Protein AF-U5S101-F1 (afdb_monomer_lite)

Foldseek 3Di:
DCCQLCVQQPLSFWDPDPFFAQDAQAAPVDNVDGDPPDDHPDRGRHTNVVSSVVVCVVVVGDCRSVVRDD

pLDDT: mean 92.83, std 4.28, range [73.5, 97.06]

Structure (mmCIF, N/CA/C/O backbone):
data_AF-U5S101-F1
#
_entry.id   AF-U5S101-F1
#
loop_
_atom_site.group_PDB
_atom_site.id
_atom_site.type_symbol
_atom_site.label_atom_id
_atom_site.label_alt_id
_atom_site.label_comp_id
_atom_site.label_asym_id
_atom_site.label_entity_id
_atom_site.label_seq_id
_atom_site.pdbx_PDB_ins_code
_atom_site.Cartn_x
_atom_site.Cartn_y
_atom_site.Cartn_z
_atom_site.occupancy
_atom_site.B_iso_or_equiv
_atom_site.auth_seq_id
_atom_site.auth_comp_id
_atom_site.auth_asym_id
_atom_site.auth_atom_id
_atom_site.pdbx_PDB_model_num
ATOM 1 N N . THR A 1 1 ? -7.260 -9.065 11.291 1.00 73.50 1 THR A N 1
ATOM 2 C CA . THR A 1 1 ? -6.064 -9.684 11.915 1.00 73.50 1 THR A CA 1
ATOM 3 C C . THR A 1 1 ? -5.088 -10.329 10.923 1.00 73.50 1 THR A C 1
ATOM 5 O O . THR A 1 1 ? -3.937 -10.487 11.298 1.00 73.50 1 THR A O 1
ATOM 8 N N . CYS A 1 2 ? -5.493 -10.680 9.687 1.00 92.00 2 CYS A N 1
ATOM 9 C CA . CYS A 1 2 ? -4.705 -11.490 8.735 1.00 92.00 2 CYS A CA 1
ATOM 10 C C . CYS A 1 2 ? -3.409 -10.841 8.190 1.00 92.00 2 CYS A C 1
ATOM 12 O O . CYS A 1 2 ? -2.356 -11.444 8.320 1.00 92.00 2 CYS A O 1
ATOM 14 N N . ARG A 1 3 ? -3.462 -9.641 7.586 1.00 94.56 3 ARG A N 1
ATOM 15 C CA . ARG A 1 3 ? -2.297 -8.885 7.040 1.00 94.56 3 ARG A CA 1
ATOM 16 C C . ARG A 1 3 ? -1.441 -9.570 5.963 1.00 94.56 3 ARG A C 1
ATOM 18 O O . ARG A 1 3 ? -0.508 -8.950 5.464 1.00 94.56 3 ARG A O 1
ATOM 25 N N . LYS A 1 4 ? -1.814 -10.760 5.489 1.00 96.38 4 LYS A N 1
ATOM 26 C CA . LYS A 1 4 ? -1.099 -11.487 4.421 1.00 96.38 4 LYS A CA 1
ATOM 27 C C . LYS A 1 4 ? -0.834 -10.664 3.158 1.00 96.38 4 LYS A C 1
ATOM 29 O O . LYS A 1 4 ? 0.224 -10.782 2.549 1.00 96.38 4 LYS A O 1
ATOM 34 N N . CYS A 1 5 ? -1.778 -9.817 2.745 1.00 97.06 5 CYS A N 1
ATOM 35 C CA . CYS A 1 5 ? -1.579 -8.947 1.586 1.00 97.06 5 CYS A CA 1
ATOM 36 C C . CYS A 1 5 ? -0.506 -7.871 1.831 1.00 97.06 5 CYS A C 1
ATOM 38 O O . CYS A 1 5 ? 0.229 -7.551 0.897 1.00 97.06 5 CYS A O 1
ATOM 40 N N . ALA A 1 6 ? -0.383 -7.361 3.061 1.00 97.00 6 ALA A N 1
ATOM 41 C CA . ALA A 1 6 ? 0.666 -6.428 3.465 1.00 97.00 6 ALA A CA 1
ATOM 42 C C . ALA A 1 6 ? 2.035 -7.119 3.537 1.00 97.00 6 ALA A C 1
ATOM 44 O O . ALA A 1 6 ? 2.998 -6.625 2.955 1.00 97.00 6 ALA A O 1
ATOM 45 N N . GLU A 1 7 ? 2.094 -8.318 4.122 1.00 96.56 7 GLU A N 1
ATOM 46 C CA . GLU A 1 7 ? 3.302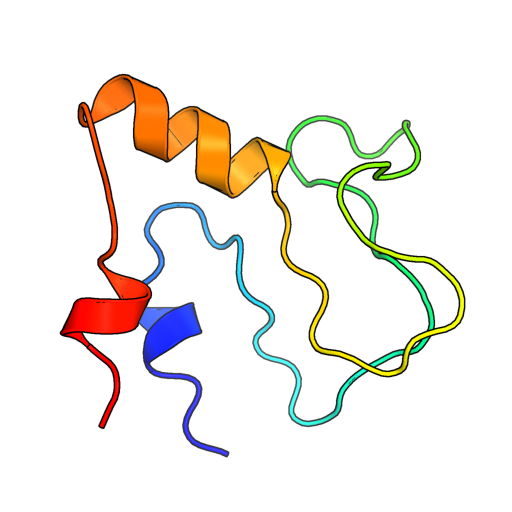 -9.160 4.165 1.00 96.56 7 GLU A CA 1
ATOM 47 C C . GLU A 1 7 ? 3.820 -9.505 2.761 1.00 96.56 7 GLU A C 1
ATOM 49 O O . GLU A 1 7 ? 5.018 -9.448 2.491 1.00 96.56 7 GLU A O 1
ATOM 54 N N . ALA A 1 8 ? 2.917 -9.830 1.833 1.00 96.31 8 ALA A N 1
ATOM 55 C CA . ALA A 1 8 ? 3.280 -10.184 0.466 1.00 96.31 8 ALA A CA 1
ATOM 56 C C . ALA A 1 8 ? 3.643 -8.975 -0.414 1.00 96.31 8 ALA A C 1
ATOM 58 O O . ALA A 1 8 ? 4.206 -9.169 -1.501 1.00 96.31 8 ALA A O 1
ATOM 59 N N . CYS A 1 9 ? 3.306 -7.751 0.011 1.00 96.81 9 CYS A N 1
ATOM 60 C CA . CYS A 1 9 ? 3.459 -6.540 -0.786 1.00 96.81 9 CYS A CA 1
ATOM 61 C C . CYS A 1 9 ? 4.947 -6.178 -0.966 1.00 96.81 9 CYS A C 1
ATOM 63 O O . CYS A 1 9 ? 5.604 -5.762 -0.011 1.00 96.81 9 CYS A O 1
ATOM 65 N N . PRO A 1 10 ? 5.504 -6.261 -2.189 1.00 94.56 10 PRO A N 1
ATOM 66 C CA . PRO A 1 10 ? 6.927 -6.000 -2.418 1.00 94.56 10 PRO A CA 1
ATOM 67 C C . PRO A 1 10 ? 7.322 -4.529 -2.226 1.00 94.56 10 PRO A C 1
ATOM 69 O O . PRO A 1 10 ? 8.495 -4.246 -2.022 1.00 94.56 10 PRO A O 1
ATOM 72 N N . SER A 1 11 ? 6.365 -3.602 -2.319 1.00 94.94 11 SER A N 1
ATOM 73 C CA . SER A 1 11 ? 6.581 -2.164 -2.131 1.00 94.94 11 SER A CA 1
ATOM 74 C C . SER A 1 11 ? 6.137 -1.662 -0.759 1.00 94.94 11 SER A C 1
ATOM 76 O O . SER A 1 11 ? 6.152 -0.458 -0.539 1.00 94.94 11 SER A O 1
ATOM 78 N N . GLN A 1 12 ? 5.690 -2.558 0.133 1.00 95.06 12 GLN A N 1
ATOM 79 C CA . GLN A 1 12 ? 5.180 -2.207 1.466 1.00 95.06 12 GLN A CA 1
ATOM 80 C C . GLN A 1 12 ? 4.086 -1.118 1.427 1.00 95.06 12 GLN A C 1
ATOM 82 O O . GLN A 1 12 ? 3.959 -0.299 2.327 1.00 95.06 12 GLN A O 1
ATOM 87 N N . ALA A 1 13 ? 3.269 -1.122 0.368 1.00 96.00 13 ALA A N 1
ATOM 88 C CA . ALA A 1 13 ? 2.258 -0.095 0.112 1.00 96.00 13 ALA A CA 1
ATOM 89 C C . ALA A 1 13 ? 0.919 -0.323 0.841 1.00 96.00 13 ALA A C 1
ATOM 91 O O . ALA A 1 13 ? -0.028 0.442 0.650 1.00 96.00 13 ALA A O 1
ATOM 92 N N . ILE A 1 14 ? 0.806 -1.395 1.626 1.00 96.62 14 ILE A N 1
ATOM 93 C CA . ILE A 1 14 ? -0.414 -1.793 2.333 1.00 96.62 14 ILE A CA 1
ATOM 94 C C . ILE A 1 14 ? -0.115 -1.762 3.831 1.00 96.62 14 ILE A C 1
ATOM 96 O O . ILE A 1 14 ? 0.894 -2.315 4.265 1.00 96.62 14 ILE A O 1
ATOM 100 N N . SER A 1 15 ? -0.995 -1.125 4.606 1.00 95.31 15 SER A N 1
ATOM 101 C CA . SER A 1 15 ? -0.831 -0.981 6.055 1.00 95.31 15 SER A CA 1
ATOM 102 C C . SER A 1 15 ? -0.857 -2.332 6.797 1.00 95.31 15 SER A C 1
ATOM 104 O O . SER A 1 15 ? -1.594 -3.254 6.436 1.00 95.31 15 SER A O 1
ATOM 106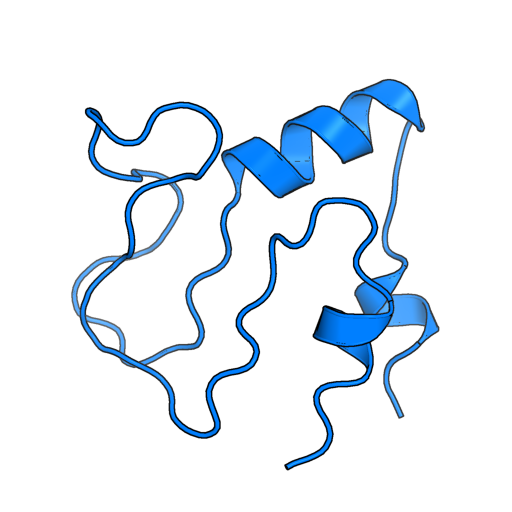 N N . PHE A 1 16 ? -0.061 -2.418 7.868 1.00 95.88 16 PHE A N 1
ATOM 107 C CA . PHE A 1 16 ? -0.060 -3.504 8.857 1.00 95.88 16 PHE A CA 1
ATOM 108 C C . PHE A 1 16 ? -0.942 -3.201 10.080 1.00 95.88 16 PHE A C 1
ATOM 110 O O . PHE A 1 16 ? -1.001 -4.003 11.021 1.00 95.88 16 PHE A O 1
ATOM 117 N N . ASP A 1 17 ? -1.630 -2.063 10.084 1.00 95.00 17 ASP A N 1
ATOM 118 C CA . ASP A 1 17 ? -2.492 -1.667 11.187 1.00 95.00 17 ASP A CA 1
ATOM 119 C C . ASP A 1 17 ? -3.650 -2.654 11.344 1.00 95.00 17 ASP A C 1
ATOM 121 O O . ASP A 1 17 ? -4.126 -3.287 10.397 1.00 95.00 17 ASP A O 1
ATOM 125 N N . SER A 1 18 ? -4.104 -2.822 12.582 1.00 94.06 18 SER A N 1
ATOM 126 C CA . SER A 1 18 ? -5.277 -3.646 12.873 1.00 94.06 18 SER A CA 1
ATOM 127 C C . SER A 1 18 ? -6.591 -2.936 12.561 1.00 94.06 18 SER A C 1
ATOM 129 O O . SER A 1 18 ? -7.593 -3.616 12.363 1.00 94.06 18 SER A O 1
ATOM 131 N N . GLU A 1 19 ? -6.578 -1.604 12.495 1.00 94.94 19 GLU A N 1
ATOM 132 C CA . GLU A 1 19 ? -7.759 -0.756 12.350 1.00 94.94 19 GLU A CA 1
ATOM 133 C C . GLU A 1 19 ? -7.586 0.242 11.195 1.00 94.94 19 GLU A C 1
ATOM 135 O O . GLU A 1 19 ? -6.482 0.746 10.986 1.00 94.94 19 GLU A O 1
ATOM 140 N N . PRO A 1 20 ? -8.659 0.558 10.450 1.00 95.38 20 PRO A N 1
ATOM 141 C CA . PRO A 1 20 ? -8.615 1.581 9.416 1.00 95.38 20 PRO A CA 1
ATOM 142 C C . PRO A 1 20 ? -8.551 2.982 10.034 1.00 95.38 20 PRO A C 1
ATOM 144 O O . PRO A 1 20 ? -9.033 3.214 11.148 1.00 95.38 20 PRO A O 1
ATOM 147 N N . THR A 1 21 ? -8.044 3.945 9.271 1.00 95.38 21 THR A N 1
ATOM 148 C CA . THR A 1 21 ? -7.918 5.346 9.692 1.00 95.38 21 THR A CA 1
ATOM 149 C C . THR A 1 21 ? -8.728 6.266 8.779 1.00 95.38 21 THR A C 1
ATOM 151 O O . THR A 1 21 ? -9.107 5.880 7.675 1.00 95.38 21 THR A O 1
ATOM 154 N N . TRP A 1 22 ? -9.047 7.463 9.271 1.00 95.62 22 TRP A N 1
ATOM 155 C CA . TRP A 1 22 ? -9.611 8.556 8.471 1.00 95.62 22 TRP A CA 1
ATOM 156 C C . TRP A 1 22 ? -8.524 9.394 7.793 1.00 95.62 22 TRP A C 1
ATOM 158 O O . TRP A 1 22 ? -8.792 10.060 6.791 1.00 95.62 22 TRP A O 1
ATOM 168 N N . ASP A 1 23 ? -7.323 9.380 8.372 1.00 93.31 23 ASP A N 1
ATOM 169 C CA . ASP A 1 23 ? -6.205 10.212 7.960 1.00 93.31 23 ASP A CA 1
ATOM 170 C C . ASP A 1 23 ? -5.417 9.509 6.862 1.00 93.31 23 ASP A C 1
ATOM 172 O O . ASP A 1 23 ? -4.932 8.391 7.040 1.00 93.31 23 ASP A O 1
ATOM 176 N N . ILE A 1 24 ? -5.261 10.173 5.719 1.00 93.44 24 ILE A N 1
ATOM 177 C CA . ILE A 1 24 ? -4.472 9.641 4.611 1.00 93.44 24 ILE A CA 1
ATOM 178 C C . ILE A 1 24 ? -2.985 9.809 4.961 1.00 93.44 24 ILE A C 1
ATOM 180 O O . ILE A 1 24 ? -2.521 10.949 5.050 1.00 93.44 24 ILE A O 1
ATOM 184 N N . PRO A 1 25 ? -2.218 8.716 5.130 1.00 92.12 25 PRO A N 1
ATOM 185 C CA . PRO A 1 25 ? -0.803 8.816 5.442 1.00 92.12 25 PRO A CA 1
ATOM 186 C C . PRO A 1 25 ? -0.014 9.386 4.251 1.00 92.12 25 PRO A C 1
ATOM 188 O O . PRO A 1 25 ? -0.402 9.199 3.085 1.00 92.12 25 PRO A O 1
ATOM 191 N N . PRO A 1 26 ? 1.109 10.075 4.515 1.00 92.31 26 PRO A N 1
ATOM 192 C CA . PRO A 1 26 ? 2.016 10.498 3.459 1.00 92.31 26 PRO A CA 1
ATOM 193 C C . PRO A 1 26 ? 2.609 9.277 2.746 1.00 92.31 26 PRO A C 1
ATOM 195 O O . PRO A 1 26 ? 2.781 8.210 3.338 1.00 92.31 26 PRO A O 1
ATOM 198 N N . SER A 1 27 ? 2.926 9.436 1.464 1.00 93.25 27 SER A N 1
ATOM 199 C CA . SER A 1 27 ? 3.591 8.389 0.691 1.00 93.25 27 SER A CA 1
ATOM 200 C C . SER A 1 27 ? 5.047 8.244 1.128 1.00 93.25 27 SER A C 1
ATOM 202 O O . SER A 1 27 ? 5.743 9.231 1.354 1.00 93.25 27 SER A O 1
ATOM 204 N N . SER A 1 28 ? 5.539 7.010 1.161 1.00 92.25 28 SER A N 1
ATOM 205 C CA . SER A 1 28 ? 6.958 6.697 1.347 1.00 92.25 28 SER A CA 1
ATOM 206 C C . SER A 1 28 ? 7.844 7.201 0.200 1.00 92.25 28 SER A C 1
ATOM 208 O O . SER A 1 28 ? 9.044 7.379 0.397 1.00 92.25 28 SER A O 1
ATOM 210 N N . VAL A 1 29 ? 7.272 7.460 -0.984 1.00 91.94 29 VAL A N 1
ATOM 211 C CA . VAL A 1 29 ? 8.002 7.983 -2.153 1.00 91.94 29 VAL A CA 1
ATOM 212 C C . VAL A 1 29 ? 8.313 9.474 -2.008 1.00 91.94 29 VAL A C 1
ATOM 214 O O . VAL A 1 29 ? 9.384 9.918 -2.412 1.00 91.94 29 VAL A O 1
ATOM 217 N N . ASP A 1 30 ? 7.387 10.249 -1.443 1.00 92.00 30 ASP A N 1
ATOM 218 C CA . ASP A 1 30 ? 7.563 11.682 -1.185 1.00 92.00 30 ASP A CA 1
ATOM 219 C C . ASP A 1 30 ? 6.774 12.085 0.074 1.00 92.00 30 ASP A C 1
ATOM 221 O O . ASP A 1 30 ? 5.617 12.508 -0.026 1.00 92.00 30 ASP A O 1
ATOM 225 N N . PRO A 1 31 ? 7.383 11.955 1.269 1.00 90.44 31 PRO A N 1
ATOM 226 C CA . PRO A 1 31 ? 6.693 12.212 2.532 1.00 90.44 31 PRO A CA 1
ATOM 227 C C . PRO A 1 31 ? 6.294 13.676 2.750 1.00 90.44 31 PRO A C 1
ATOM 229 O O . PRO A 1 31 ? 5.462 13.964 3.607 1.00 90.44 31 PRO A O 1
ATOM 232 N N . ALA A 1 32 ? 6.894 14.610 2.002 1.00 90.25 32 ALA A N 1
ATOM 233 C CA . ALA A 1 32 ? 6.611 16.037 2.118 1.00 90.25 32 ALA A CA 1
ATOM 234 C C . ALA A 1 32 ? 5.319 16.444 1.391 1.00 90.25 32 ALA A C 1
ATOM 236 O O . ALA A 1 32 ? 4.800 17.538 1.621 1.00 90.25 32 ALA A O 1
ATOM 237 N N . LYS A 1 33 ? 4.794 15.584 0.508 1.00 84.75 33 LYS A N 1
ATOM 238 C CA . LYS A 1 33 ? 3.567 15.843 -0.245 1.00 84.75 33 LYS A CA 1
ATOM 239 C C . LYS A 1 33 ? 2.400 15.044 0.311 1.00 84.75 33 LYS A C 1
ATOM 241 O O . LYS A 1 33 ? 2.507 13.861 0.621 1.00 84.75 33 LYS A O 1
ATOM 246 N N . ALA A 1 34 ? 1.241 15.695 0.360 1.00 80.94 34 ALA A N 1
ATOM 247 C CA . ALA A 1 34 ? -0.006 15.014 0.662 1.00 80.94 34 ALA A CA 1
ATOM 248 C C . ALA A 1 34 ? -0.310 13.958 -0.414 1.00 80.94 34 ALA A C 1
ATOM 250 O O . ALA A 1 34 ? -0.239 14.232 -1.615 1.00 80.94 34 ALA A O 1
ATOM 251 N N . THR A 1 35 ? -0.682 12.754 0.016 1.00 81.75 35 THR A N 1
ATOM 252 C CA . THR A 1 35 ? -1.090 11.678 -0.890 1.00 81.75 35 THR A CA 1
ATOM 253 C C . THR A 1 35 ? -2.459 12.001 -1.493 1.00 81.75 35 THR A C 1
ATOM 255 O O . THR A 1 35 ? -3.466 12.021 -0.792 1.00 81.75 35 THR A O 1
ATOM 258 N N . LEU A 1 36 ? -2.514 12.222 -2.810 1.00 85.12 36 LEU A N 1
ATOM 259 C CA . LEU A 1 36 ? -3.747 12.596 -3.527 1.00 85.12 36 LEU A CA 1
ATOM 260 C C . LEU A 1 36 ? -4.552 11.397 -4.052 1.00 85.12 36 LEU A C 1
ATOM 262 O O . LEU A 1 36 ? -5.670 11.548 -4.534 1.00 85.12 36 LEU A O 1
ATOM 266 N N . TYR A 1 37 ? -3.984 10.195 -3.979 1.00 86.81 37 TYR A N 1
ATOM 267 C CA . TYR A 1 37 ? -4.514 8.989 -4.626 1.00 86.81 37 TYR A CA 1
ATOM 268 C C . TYR A 1 37 ? -5.387 8.138 -3.701 1.00 86.81 37 TYR A C 1
ATOM 270 O O . TYR A 1 37 ? -5.496 6.924 -3.866 1.00 86.81 37 TYR A O 1
ATOM 278 N N . SER A 1 38 ? -5.987 8.788 -2.711 1.00 90.44 38 SER A N 1
ATOM 279 C CA . SER A 1 38 ? -6.950 8.212 -1.789 1.00 90.44 38 SER A CA 1
ATOM 280 C C . SER A 1 38 ? -8.062 9.227 -1.538 1.00 90.44 38 SER A C 1
ATOM 282 O O . SER A 1 38 ? -7.835 10.430 -1.617 1.00 90.44 38 SER A O 1
ATOM 284 N N . THR A 1 39 ? -9.280 8.760 -1.261 1.00 91.75 39 THR A N 1
ATOM 285 C CA . THR A 1 39 ? -10.426 9.645 -1.018 1.00 91.75 39 THR A CA 1
ATOM 286 C C . THR A 1 39 ? -10.424 10.152 0.429 1.00 91.75 39 THR A C 1
ATOM 288 O O . THR A 1 39 ? -10.531 9.322 1.337 1.00 91.75 39 THR A O 1
ATOM 291 N N . PRO A 1 40 ? -10.365 11.477 0.670 1.00 91.94 40 PRO A N 1
ATOM 292 C CA . PRO A 1 40 ? -10.500 12.040 2.013 1.00 91.94 40 PRO A CA 1
ATOM 293 C C . PRO A 1 40 ? -11.878 11.755 2.621 1.00 91.94 40 PRO A C 1
ATOM 295 O O . PRO A 1 40 ? -12.866 11.601 1.901 1.00 91.94 40 PRO A O 1
ATOM 298 N N . GLY A 1 41 ? -11.953 11.706 3.954 1.00 93.56 41 GLY A N 1
ATOM 299 C CA . GLY A 1 41 ? -13.220 11.534 4.675 1.00 93.56 41 GLY A CA 1
ATOM 300 C C . GLY A 1 41 ? -13.787 10.111 4.646 1.00 93.56 41 GLY A C 1
ATOM 301 O O . GLY A 1 41 ? -14.969 9.920 4.922 1.00 93.56 41 GLY A O 1
ATOM 302 N N . LYS A 1 42 ? -12.971 9.101 4.318 1.00 95.00 42 LYS A N 1
ATOM 303 C CA . LYS A 1 42 ? -13.357 7.684 4.381 1.00 95.00 42 LYS A CA 1
ATOM 304 C C . LYS A 1 42 ? -12.465 6.936 5.362 1.00 95.00 42 LYS A C 1
ATOM 306 O O . LYS A 1 42 ? -11.253 6.956 5.201 1.00 95.00 42 LYS A O 1
ATOM 311 N N . LYS A 1 43 ? -13.071 6.221 6.317 1.00 96.56 43 LYS A N 1
ATOM 312 C CA . LYS A 1 43 ? -12.344 5.344 7.243 1.00 96.56 43 LYS A CA 1
ATOM 313 C C . LYS A 1 43 ? -11.959 4.038 6.548 1.00 96.56 43 LYS A C 1
ATOM 315 O O . LYS A 1 43 ? -12.777 3.122 6.471 1.00 96.56 43 LYS A O 1
ATOM 320 N N . VAL A 1 44 ? -10.742 3.954 6.018 1.00 95.50 44 VAL A N 1
ATOM 321 C CA . VAL A 1 44 ? -10.250 2.775 5.282 1.00 95.50 44 VAL A CA 1
ATOM 322 C C . VAL A 1 44 ? -8.777 2.496 5.589 1.00 95.50 44 VAL A C 1
ATOM 324 O O . VAL A 1 44 ? -8.088 3.290 6.224 1.00 95.50 44 VAL A O 1
ATOM 327 N N . PHE A 1 45 ? -8.274 1.352 5.127 1.00 95.44 45 PHE A N 1
ATOM 328 C CA . PHE A 1 45 ? -6.835 1.106 5.053 1.00 95.44 45 PHE A CA 1
ATOM 329 C C . PHE A 1 45 ? -6.289 1.801 3.806 1.00 95.44 45 PHE A C 1
ATOM 331 O O . PHE A 1 45 ? -6.272 1.222 2.718 1.00 95.44 45 PHE A O 1
ATOM 338 N N . HIS A 1 46 ? -5.919 3.072 3.944 1.00 95.19 46 HIS A N 1
ATOM 339 C CA . HIS A 1 46 ? -5.315 3.827 2.852 1.00 95.19 46 HIS A CA 1
ATOM 340 C C . HIS A 1 46 ? -4.027 3.143 2.377 1.00 95.19 46 HIS A C 1
ATOM 342 O O . HIS A 1 46 ? -3.200 2.718 3.183 1.00 95.19 46 HIS A O 1
ATOM 348 N N . THR A 1 47 ? -3.865 3.032 1.060 1.00 95.00 47 THR A N 1
ATOM 349 C CA . THR A 1 47 ? -2.675 2.448 0.439 1.00 95.00 47 THR A CA 1
ATOM 350 C C . THR A 1 47 ? -1.735 3.535 -0.051 1.00 95.00 47 THR A C 1
ATOM 352 O O . THR A 1 47 ? -2.179 4.559 -0.573 1.00 95.00 47 THR A O 1
ATOM 355 N N . ASP A 1 48 ? -0.434 3.277 0.027 1.00 95.38 48 ASP A N 1
ATOM 356 C CA . ASP A 1 48 ? 0.583 4.122 -0.591 1.00 95.38 48 ASP A CA 1
ATOM 357 C C . ASP A 1 48 ? 0.607 3.878 -2.110 1.00 95.38 48 ASP A C 1
ATOM 359 O O . ASP A 1 48 ? 1.380 3.076 -2.643 1.00 95.38 48 ASP A O 1
ATOM 363 N N . SER A 1 49 ? -0.314 4.530 -2.823 1.00 94.06 49 SER A N 1
ATOM 364 C CA . SER A 1 49 ? -0.481 4.342 -4.267 1.00 94.06 49 SER A CA 1
ATOM 365 C C . SER A 1 49 ? 0.781 4.680 -5.075 1.00 94.06 49 SER A C 1
ATOM 367 O O . SER A 1 49 ? 1.093 3.904 -5.980 1.00 94.06 49 SER A O 1
ATOM 369 N N . PRO A 1 50 ? 1.552 5.751 -4.779 1.00 93.94 50 PRO A N 1
ATOM 370 C CA . PRO A 1 50 ? 2.828 5.990 -5.456 1.00 93.94 50 PRO A CA 1
ATOM 371 C C . PRO A 1 50 ? 3.837 4.847 -5.279 1.00 93.94 50 PRO A C 1
ATOM 373 O O . PRO A 1 50 ? 4.443 4.419 -6.264 1.00 93.94 50 PRO A O 1
ATOM 376 N N . ALA A 1 51 ? 3.982 4.302 -4.065 1.00 94.00 51 ALA A N 1
ATOM 377 C CA . ALA A 1 51 ? 4.868 3.160 -3.827 1.00 94.00 51 ALA A CA 1
ATOM 378 C C . ALA A 1 51 ? 4.375 1.888 -4.534 1.00 94.00 51 ALA A C 1
ATOM 380 O O . ALA A 1 51 ? 5.166 1.121 -5.080 1.00 94.00 51 ALA A O 1
ATOM 381 N N . CYS A 1 52 ? 3.059 1.663 -4.572 1.00 95.38 52 CYS A N 1
ATOM 382 C CA . CYS A 1 52 ? 2.467 0.567 -5.338 1.00 95.38 52 CYS A CA 1
ATOM 383 C C . CYS A 1 52 ? 2.753 0.714 -6.844 1.00 95.38 52 CYS A C 1
ATOM 385 O O . CYS A 1 52 ? 3.169 -0.242 -7.505 1.00 95.38 52 CYS A O 1
ATOM 387 N N . TYR A 1 53 ? 2.581 1.924 -7.383 1.00 93.69 53 TYR A N 1
ATOM 388 C CA . TYR A 1 53 ? 2.740 2.211 -8.805 1.00 93.69 53 TYR A CA 1
ATOM 389 C C . TYR A 1 53 ? 4.193 2.105 -9.276 1.00 93.69 53 TYR A C 1
ATOM 391 O O . TYR A 1 53 ? 4.446 1.545 -10.344 1.00 93.69 53 TYR A O 1
ATOM 399 N N . SER A 1 54 ? 5.159 2.556 -8.468 1.00 91.12 54 SER A N 1
ATOM 400 C CA . SER A 1 54 ? 6.585 2.440 -8.804 1.00 91.12 54 SER A CA 1
ATOM 401 C C . SER A 1 54 ? 6.991 0.982 -9.040 1.00 91.12 54 SER A C 1
ATOM 403 O O . SER A 1 54 ? 7.704 0.671 -9.998 1.00 91.12 54 SER A O 1
ATOM 405 N N . ARG A 1 55 ? 6.461 0.058 -8.228 1.00 91.19 55 ARG A N 1
ATOM 406 C CA . ARG A 1 55 ? 6.713 -1.374 -8.397 1.00 91.19 55 ARG A CA 1
ATOM 407 C C . ARG A 1 55 ? 5.902 -1.992 -9.532 1.00 91.19 55 ARG A C 1
ATOM 409 O O . ARG A 1 55 ? 6.415 -2.883 -10.205 1.00 91.19 55 ARG A O 1
ATOM 416 N N . TRP A 1 56 ? 4.674 -1.523 -9.749 1.00 92.69 56 TRP A N 1
ATOM 417 C CA . TRP A 1 56 ? 3.802 -1.979 -10.833 1.00 92.69 56 TRP A CA 1
ATOM 418 C C . TRP A 1 56 ? 4.403 -1.702 -12.217 1.00 92.69 56 TRP A C 1
ATOM 420 O O . TRP A 1 56 ? 4.408 -2.601 -13.058 1.00 92.69 56 TRP A O 1
ATOM 430 N N . ILE A 1 57 ? 4.977 -0.509 -12.435 1.00 90.94 57 ILE A N 1
ATOM 431 C CA . ILE A 1 57 ? 5.634 -0.156 -13.707 1.00 90.94 57 ILE A CA 1
ATOM 432 C C . ILE A 1 57 ? 6.784 -1.121 -14.009 1.00 90.94 57 ILE A C 1
ATOM 434 O O . ILE A 1 57 ? 6.857 -1.665 -15.107 1.00 90.94 57 ILE A O 1
ATOM 438 N N . GLY A 1 58 ? 7.660 -1.372 -13.030 1.00 86.31 58 GLY A N 1
ATOM 439 C CA . GLY A 1 58 ? 8.842 -2.221 -13.223 1.00 86.31 58 GLY A CA 1
ATOM 440 C C . GLY A 1 58 ? 8.543 -3.709 -13.436 1.00 86.31 58 GLY A C 1
ATOM 441 O O . GLY A 1 58 ? 9.454 -4.472 -13.738 1.00 86.31 58 GLY A O 1
ATOM 442 N N . LEU A 1 59 ? 7.296 -4.138 -13.244 1.00 85.62 59 LEU A N 1
ATOM 443 C CA . LEU A 1 59 ? 6.850 -5.524 -13.401 1.00 85.62 59 LEU A CA 1
ATOM 444 C C . LEU A 1 59 ? 5.825 -5.702 -14.531 1.00 85.62 59 LEU A C 1
ATOM 446 O O . LEU A 1 59 ? 5.369 -6.821 -14.749 1.00 85.62 59 LEU A O 1
ATOM 450 N N . HIS A 1 60 ? 5.445 -4.625 -15.230 1.00 86.88 60 HIS A N 1
ATOM 451 C CA . HIS A 1 60 ? 4.330 -4.619 -16.187 1.00 86.88 60 HIS A CA 1
ATOM 452 C C . HIS A 1 60 ? 3.013 -5.158 -15.587 1.00 86.88 60 HIS A C 1
ATOM 454 O O . HIS A 1 60 ? 2.225 -5.820 -16.261 1.00 86.88 60 HIS A O 1
ATOM 460 N N . GLY A 1 61 ? 2.783 -4.901 -14.297 1.00 90.50 61 GLY A N 1
ATOM 461 C CA . GLY A 1 61 ? 1.723 -5.534 -13.512 1.00 90.50 61 GLY A CA 1
ATOM 462 C C . GLY A 1 61 ? 2.180 -5.852 -12.088 1.00 90.50 61 GLY A C 1
ATOM 463 O O . GLY A 1 61 ? 3.362 -5.820 -11.788 1.00 90.50 61 GLY A O 1
ATOM 464 N N . CYS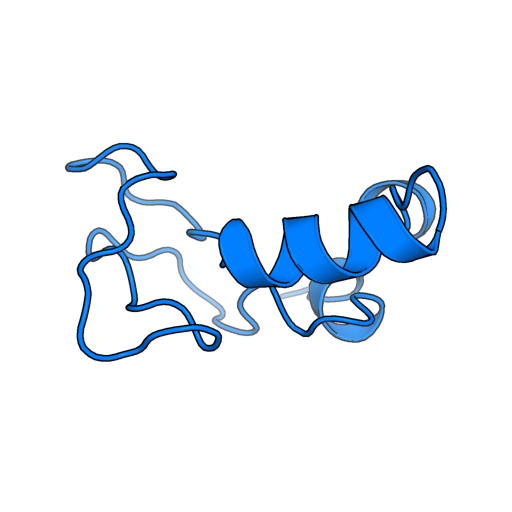 A 1 62 ? 1.271 -6.165 -11.163 1.00 94.25 62 CYS A N 1
ATOM 465 C CA . CYS A 1 62 ? 1.680 -6.705 -9.856 1.00 94.25 62 CYS A CA 1
ATOM 466 C C . CYS A 1 62 ? 0.635 -7.672 -9.304 1.00 94.25 62 CYS A C 1
ATOM 468 O O . CYS A 1 62 ? 0.826 -8.879 -9.376 1.00 94.25 62 CYS A O 1
ATOM 470 N N . ALA A 1 63 ? -0.473 -7.156 -8.764 1.00 94.81 63 ALA A N 1
ATOM 471 C CA . ALA A 1 63 ? -1.597 -7.954 -8.260 1.00 94.81 63 ALA A CA 1
ATOM 472 C C . ALA A 1 63 ? -1.265 -8.999 -7.168 1.00 94.81 63 ALA A C 1
ATOM 474 O O . ALA A 1 63 ? -2.123 -9.801 -6.806 1.00 94.81 63 ALA A O 1
ATOM 475 N N . ARG A 1 64 ? -0.061 -8.979 -6.579 1.00 95.81 64 ARG A N 1
ATOM 476 C CA . ARG A 1 64 ? 0.374 -9.999 -5.610 1.00 95.81 64 ARG A CA 1
ATOM 477 C C . ARG A 1 64 ? -0.504 -10.059 -4.361 1.00 95.81 64 ARG A C 1
ATOM 479 O O . ARG A 1 64 ? -0.818 -11.140 -3.885 1.00 95.81 64 ARG A O 1
ATOM 486 N N . CYS A 1 65 ? -0.962 -8.904 -3.881 1.00 96.94 65 CYS A N 1
ATOM 487 C CA . CYS A 1 65 ? -1.922 -8.819 -2.783 1.00 96.94 65 CYS A CA 1
ATOM 488 C C . CYS A 1 65 ? -3.232 -9.568 -3.078 1.00 96.94 65 CYS A C 1
ATOM 490 O O . CYS A 1 65 ? -3.760 -10.216 -2.181 1.00 96.94 65 CYS A O 1
ATOM 492 N N . MET A 1 66 ? -3.722 -9.524 -4.322 1.00 96.56 66 MET A N 1
ATOM 493 C CA . MET A 1 66 ? -4.918 -10.260 -4.742 1.00 96.56 66 MET A CA 1
ATOM 494 C C . MET A 1 66 ? -4.634 -11.761 -4.842 1.00 96.56 66 MET A C 1
ATOM 496 O O . MET A 1 66 ? -5.430 -12.556 -4.360 1.00 96.56 66 MET A O 1
ATOM 500 N N . GLY A 1 67 ? -3.476 -12.150 -5.388 1.00 95.44 67 GLY A N 1
ATOM 501 C CA . GLY A 1 67 ? -3.076 -13.559 -5.499 1.00 95.44 67 GLY A CA 1
ATOM 502 C C . GLY A 1 67 ? -2.797 -14.256 -4.160 1.00 95.44 67 GLY A C 1
ATOM 503 O O . GLY A 1 67 ? -2.873 -15.477 -4.082 1.00 95.44 67 GLY A O 1
ATOM 504 N N . THR A 1 68 ? -2.479 -13.501 -3.105 1.00 96.31 68 THR A N 1
ATOM 505 C CA . THR A 1 68 ? -2.235 -14.032 -1.750 1.00 96.31 68 THR A CA 1
ATOM 506 C C . THR A 1 68 ? -3.471 -13.961 -0.838 1.00 96.31 68 THR A C 1
ATOM 508 O O . THR A 1 68 ? -3.445 -14.499 0.269 1.00 96.31 68 THR A O 1
ATOM 511 N N . CYS A 1 69 ? -4.547 -13.291 -1.256 1.00 95.56 69 CYS A N 1
ATOM 512 C CA . CYS A 1 69 ? -5.727 -13.097 -0.416 1.00 95.56 69 CYS A CA 1
ATOM 513 C C . CYS A 1 69 ? -6.466 -14.427 -0.177 1.00 95.56 69 CYS A C 1
ATOM 515 O O . CYS A 1 69 ? -6.810 -15.115 -1.137 1.00 95.56 69 CYS A O 1
ATOM 517 N N . VAL A 1 70 ? -6.703 -14.766 1.098 1.00 90.88 70 VAL A N 1
ATOM 518 C CA . VAL A 1 70 ? -7.448 -15.952 1.561 1.00 90.88 70 VAL A CA 1
ATOM 519 C C . VAL A 1 70 ? -8.338 -15.616 2.744 1.00 90.88 70 VAL A C 1
ATOM 521 O O . VAL A 1 70 ? -7.940 -14.720 3.530 1.00 90.88 70 VAL A O 1
#

Secondary structure (DSSP, 8-state):
---HHHHH-TT--S---SS-BSS-PPPSS-TTS---SS-TT--B----HHHHHHHHHTTT---HHHHT--

Sequence (70 aa):
TCRKCAEACPSQAISFDSEPTWDIPPSSVDPAKATLYSTPGKKVFHTDSPACYSRWIGLHGCARCMGTCV

Radius of gyration: 12.14 Å; chains: 1; bounding box: 22×32×29 Å

=== Feature glossary ===
Key to the feature types in this record:

Secondary structure (8-state, DSSP). Secondary structure is the local, repeating backbone conformation. DSSP classifies it into eight states by reading the hydrogen-bond network: three helix types (H, G, I), two β types (E, B), two non-regular types (T, S), and unstructured coil (-).

Backbone torsions (φ/ψ). Backbone dihedral angles. Every residue except chain termini has a φ (preceding-C → N → Cα 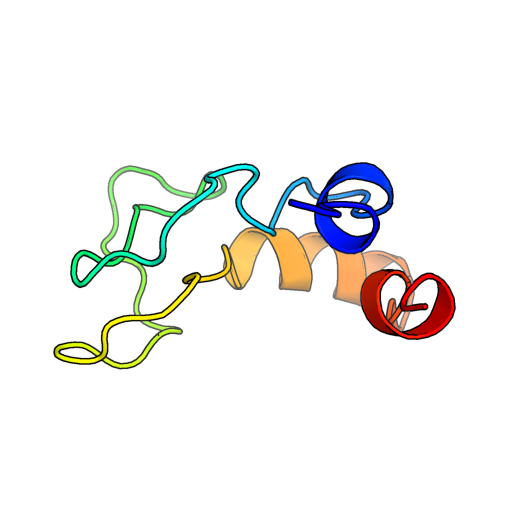→ C) and a ψ (N → Cα → C → next-N). They are reported in degrees following the IUPAC sign convention. Secondary structure is essentially a statement about which (φ, ψ) basin each residue occupies.

Predicted aligned error. Predicted Aligned Error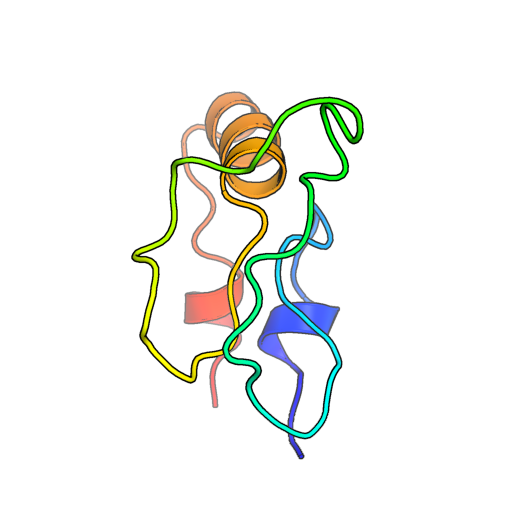 (PAE) is an AlphaFold confidence matrix: entry (i, j) is the expected error in the position of residue j, in ångströms, when the prediction is superimposed on the true structure at residue i. Low PAE within a block of residues means that block is internally rigid and well-predicted; high PAE between two blocks means their relative placement is uncertain even if each block individually is confident.

B-factor. B-factor (Debye–Waller factor) reflects atomic displacement in the crystal lattice. It is an experimental observable (units Å²), not a prediction; low values mean the atom is pinned down, high values mean it moves or is heterogeneous across the crystal.

Secondary structure (3-state, P-SEA). Three-state secondary structure (P-SEA) collapses the eight DSSP classes into helix (a), strand (b), and coil (c). P-SEA assigns these from Cα geometry alone — distances and angles — without requiring backbone oxygens, so it works on any Cα trace.

Sequence. Primary structure: the covalent order of the twenty standard amino acids along the backbone. Two proteins with the same sequence will (almost always) fold to the same structure; two with 30% identity often share a fold but not the details.

pLDDT. pLDDT is the predicted lDDT-Cα score: AlphaFold's confidence that the local environment of each residue (all inter-atomic distances within 15 Å) is correctly placed. It is a per-residue number between 0 and 100, with higher meaning more reliable.

InterPro / GO / CATH / organism. Functional annotations link the protein to curated databases. InterPro entries identify conserved domains and families by matching the sequence against member-database signatures (Pfam, PROSITE, CDD, …). Gene Ontology (GO) terms describe molecular function, biological process, and cellular component in a controlled vocabulary. CATH places the structure in a hierarchical fold classification (Class/Architecture/Topology/Homologous-superfamily). The organism is the source species.

Contact-map, Ramachandran, and PAE plots. Three diagnostic plots accompany the record. The Cα contact map visualizes the tertiary structure as a 2D adjacency matrix (8 Å cutoff, sequence-local contacts suppressed). The Ramachandran plot shows the distribution of backbone (φ, ψ) torsions, with points in the α and β basins reflecting secondary structure content. The PAE plot shows AlphaFold's inter-residue confidence as a color matrix.

mmCIF coordinates. The mmCIF table is the protein's shape written out atom by atom. For each backbone N, Cα, C, and carbonyl O, it records an (x, y, z) coordinate triple in Å plus the residue type, chain letter, and residue number.

Radius of gyration, Cα contacts, bounding box. Three whole-structure scalars: the radius of gyration (RMS distance of Cα from centroid, in Å), the count of Cα–Cα contacts (pairs closer than 8 Å and separated by more than four residues in sequence — i.e. tertiary, not local, contacts), and the bounding-box dimensions. Together they distinguish compact globular folds from extended fibres or disordered chains.

Foldseek 3Di. The Foldseek 3Di string encodes local tertiary geometry as a 20-letter alphabet — one character per residue — derived from the relative positions of nearby Cα atoms. Unlike the amino-acid sequence, 3Di is a direct function of the 3D structure, so two proteins with the same fold have similar 3Di strings even at low sequence identity.

Rendered structure images. Six rendered views show the 3D structure from the faces of a cube — i.e. along ±x, ±y, ±z. Rendering representation is drawn randomly per protein from cartoon (secondary-structure ribbons), sticks (backbone bonds), or molecular surface; coloring is either N→C rainbow (blue at the N-terminus through red at the C-terminus) or one color per chain.

Nearest PDB structures. The Foldseek neighbor list gives the closest experimentally determined structures in the PDB, ranked by structural alignment. TM-score near 1 means near-identical fold; near 0.3 means only rough topology match. This is how one finds what a novel AlphaFold prediction most resembles in the solved-structure universe.

Solvent-accessible surface area. SASA measures how much of the protein is reachable by solvent. It is computed by rolling a water-sized probe over the atomic surface and summing the exposed area (Å²). Per-residue SASA distinguishes core (buried, low SASA) from surface (exposed, high SASA) residues; total SASA is a w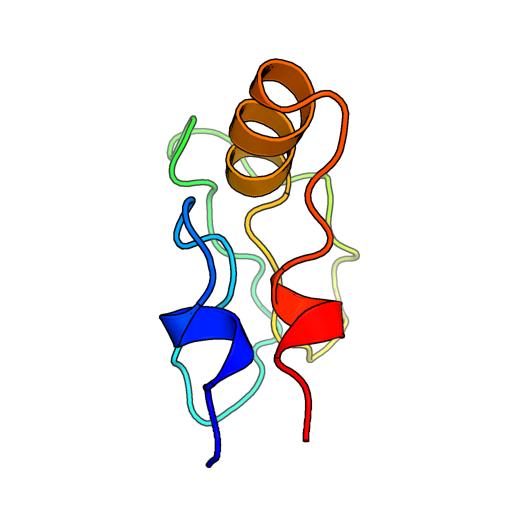hole-molecule size measure.